Protein AF-A0A2M7YFX1-F1 (afdb_monomer_lite)

InterPro domains:
  IPR001303 Class II aldolase/adducin N-terminal [PF00596] (1-140)
  IPR001303 Class II aldolase/adducin N-terminal [SM01007] (1-141)
  IPR036409 Class II aldolase/adducin N-terminal domain superfamily [G3DSA:3.40.225.10] (1-167)
  IPR036409 Class II aldolase/adducin N-terminal domain superfamily [SSF53639] (1-149)
  IPR050197 Aldolase class II family, sugar metabolism enzymes [PTHR22789] (1-167)

Secondary structure (DSSP, 8-state):
----GGG--GGG--EE-TTT--EEE-SSPPPTTHHHHHHHHHH-SS--EEEEE--HHHHHHHHTT------SHHIIIII----EEPP--SSSHHHHHHHHHHHTT-SEEEETTTEEEEEESSHHHHHHHHHHHHHHHHHHHHHHHHS---PPPHHHHHHHHT-HHHHHHHHHHTT-

Structure (mmCIF, N/CA/C/O backbone):
data_AF-A0A2M7YFX1-F1
#
_entry.id   AF-A0A2M7YFX1-F1
#
loop_
_atom_site.group_PDB
_atom_site.id
_atom_site.type_symbol
_atom_site.label_atom_id
_atom_site.label_alt_id
_atom_site.label_comp_id
_atom_site.label_asym_id
_atom_site.label_entity_id
_atom_site.label_seq_id
_atom_site.pdbx_PDB_ins_code
_atom_site.Cartn_x
_atom_site.Cartn_y
_atom_site.Cartn_z
_atom_site.occupancy
_atom_site.B_iso_or_equiv
_atom_site.auth_seq_id
_atom_site.auth_comp_id
_atom_site.auth_asym_id
_atom_site.auth_atom_id
_atom_site.pdbx_PDB_model_num
ATOM 1 N N . SER A 1 1 ? -7.588 -9.671 15.437 1.00 80.38 1 SER A N 1
ATOM 2 C CA . SER A 1 1 ? -6.120 -9.574 15.245 1.00 80.38 1 SER A CA 1
ATOM 3 C C . SER A 1 1 ? -5.532 -10.958 15.373 1.00 80.38 1 SER A C 1
ATOM 5 O O . SER A 1 1 ? -5.952 -11.648 16.290 1.00 80.38 1 SER A O 1
ATOM 7 N N . GLY A 1 2 ? -4.555 -11.321 14.538 1.00 80.62 2 GLY A N 1
ATOM 8 C CA . GLY A 1 2 ? -3.876 -12.622 14.630 1.00 80.62 2 GLY A CA 1
ATOM 9 C C . GLY A 1 2 ? -4.599 -13.780 13.938 1.00 80.62 2 GLY A C 1
ATOM 10 O O . GLY A 1 2 ? -4.310 -14.917 14.271 1.00 80.62 2 GLY A O 1
ATOM 11 N N . TYR A 1 3 ? -5.509 -13.472 13.013 1.00 81.06 3 TYR A N 1
ATOM 12 C CA . TYR A 1 3 ? -6.188 -14.447 12.158 1.00 81.06 3 TYR A CA 1
ATOM 13 C C . TYR A 1 3 ? -5.540 -14.449 10.775 1.00 81.06 3 TYR A C 1
ATOM 15 O O . TYR A 1 3 ? -5.080 -13.394 10.314 1.00 81.06 3 TYR A O 1
ATOM 23 N N . SER A 1 4 ? -5.534 -15.603 10.120 1.00 81.81 4 SER A N 1
ATOM 24 C CA . SER A 1 4 ? -5.304 -15.704 8.681 1.00 81.81 4 SER A CA 1
ATOM 25 C C . SER A 1 4 ? -6.571 -15.316 7.906 1.00 81.81 4 SER A C 1
ATOM 27 O O . SER A 1 4 ? -7.673 -15.331 8.447 1.00 81.81 4 SER A O 1
ATOM 29 N N . PHE A 1 5 ? -6.433 -14.925 6.636 1.00 79.75 5 PHE A N 1
ATOM 30 C CA . PHE A 1 5 ? -7.580 -14.473 5.834 1.00 79.75 5 PHE A CA 1
ATOM 31 C C . PHE A 1 5 ? -8.613 -15.576 5.565 1.00 79.75 5 PHE A C 1
ATOM 33 O O . PHE A 1 5 ? -9.788 -15.269 5.412 1.00 79.75 5 PHE A O 1
ATOM 40 N N . ASP A 1 6 ? -8.185 -16.834 5.513 1.00 86.44 6 ASP A N 1
ATOM 41 C CA . ASP A 1 6 ? -9.020 -18.021 5.303 1.00 86.44 6 ASP A CA 1
ATOM 42 C C . ASP A 1 6 ? -9.763 -18.491 6.565 1.00 86.44 6 ASP A C 1
ATOM 44 O O . ASP A 1 6 ? -10.629 -19.355 6.474 1.00 86.44 6 ASP A O 1
ATOM 48 N N . GLU A 1 7 ? -9.460 -17.904 7.724 1.00 87.56 7 GLU A N 1
ATOM 49 C CA . GLU A 1 7 ? -10.132 -18.194 8.997 1.00 87.56 7 GLU A CA 1
ATOM 50 C C . GLU A 1 7 ? -11.274 -17.215 9.309 1.00 87.56 7 GLU A C 1
ATOM 52 O O . GLU A 1 7 ? -11.970 -17.401 10.304 1.00 87.56 7 GLU A O 1
ATOM 57 N N . LEU A 1 8 ? -11.422 -16.144 8.520 1.00 86.31 8 LEU A N 1
ATOM 58 C CA . LEU A 1 8 ? -12.340 -15.045 8.809 1.00 86.31 8 LEU A CA 1
ATOM 59 C C . LEU A 1 8 ? -13.696 -15.230 8.131 1.00 86.31 8 LEU A C 1
ATOM 61 O O . LEU A 1 8 ? -13.781 -15.470 6.925 1.00 86.31 8 LEU A O 1
ATOM 65 N N . ASN A 1 9 ? -14.748 -14.967 8.898 1.00 87.50 9 ASN A N 1
ATOM 66 C CA . ASN A 1 9 ? -16.128 -14.910 8.445 1.00 87.50 9 ASN A CA 1
ATOM 67 C C . ASN A 1 9 ? -16.657 -13.466 8.544 1.00 87.50 9 ASN A C 1
ATOM 69 O O . ASN A 1 9 ? -16.013 -12.580 9.108 1.00 87.50 9 ASN A O 1
ATOM 73 N N . GLU A 1 10 ? -17.860 -13.215 8.023 1.00 84.50 10 GLU A N 1
ATOM 74 C CA . GLU A 1 10 ? -18.477 -11.877 8.053 1.00 84.50 10 GLU A CA 1
ATOM 75 C C . GLU A 1 10 ? -18.667 -11.329 9.480 1.00 84.50 10 GLU A C 1
ATOM 77 O O . GLU A 1 10 ? -18.529 -10.127 9.708 1.00 84.50 10 GLU A O 1
ATOM 82 N N . ASP A 1 11 ? -18.896 -12.206 10.457 1.00 86.69 11 ASP A N 1
ATOM 83 C CA . ASP A 1 11 ? -19.085 -11.825 11.862 1.00 86.69 11 ASP A CA 1
ATOM 84 C C . ASP A 1 11 ? -17.772 -11.459 12.586 1.00 86.69 11 ASP A C 1
ATOM 86 O O . ASP A 1 11 ? -17.800 -10.893 13.683 1.00 86.69 11 ASP A O 1
ATOM 90 N N . ASP A 1 12 ? -16.610 -11.744 11.985 1.00 89.75 12 ASP A N 1
ATOM 91 C CA . ASP A 1 12 ? -15.295 -11.492 12.591 1.00 89.75 12 ASP A CA 1
ATOM 92 C C . ASP A 1 12 ? -14.770 -10.070 12.327 1.00 89.75 12 ASP A C 1
ATOM 94 O O . ASP A 1 12 ? -13.744 -9.648 12.885 1.00 89.75 12 ASP A O 1
ATOM 98 N N . TYR A 1 13 ? -15.463 -9.293 11.489 1.00 90.56 13 TYR A N 1
ATOM 99 C CA . TYR A 1 13 ? -15.104 -7.903 11.235 1.00 90.56 13 TYR A CA 1
ATOM 100 C C . TYR A 1 13 ? -15.400 -7.014 12.450 1.00 90.56 13 TYR A C 1
ATOM 102 O O . TYR A 1 13 ? -16.420 -7.119 13.125 1.00 90.56 13 TYR A O 1
ATOM 110 N N . VAL A 1 14 ? -14.474 -6.091 12.728 1.00 94.62 14 VAL A N 1
ATOM 111 C CA . VAL A 1 14 ? -14.539 -5.201 13.894 1.00 94.62 14 VAL A CA 1
ATOM 112 C C . VAL A 1 14 ? -14.754 -3.768 13.431 1.00 94.62 14 VAL A C 1
ATOM 114 O O . VAL A 1 14 ? -13.891 -3.186 12.765 1.00 94.62 14 VAL A O 1
ATOM 117 N N . GLY A 1 15 ? -15.873 -3.173 13.837 1.00 95.56 15 GLY A N 1
ATOM 118 C CA . GLY A 1 15 ? -16.146 -1.756 13.636 1.00 95.56 15 GLY A CA 1
ATOM 119 C C . GLY A 1 15 ? -15.301 -0.907 14.580 1.00 95.56 15 GLY A C 1
ATOM 120 O O . GLY A 1 15 ? -15.201 -1.190 15.776 1.00 95.56 15 GLY A O 1
ATOM 121 N N . VAL A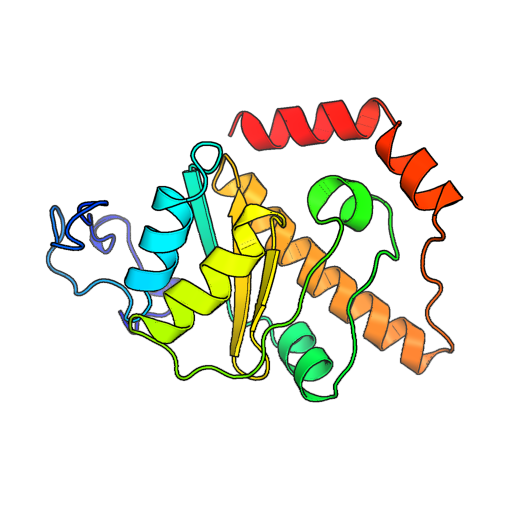 1 16 ? -14.681 0.152 14.058 1.00 96.94 16 VAL A N 1
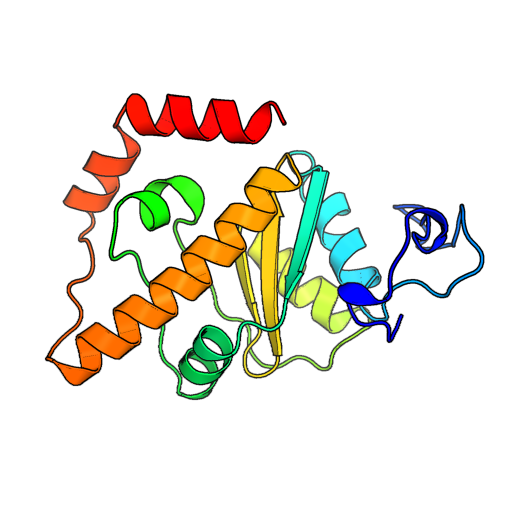ATOM 122 C CA . VAL A 1 16 ? -13.833 1.057 14.842 1.00 96.94 16 VAL A CA 1
ATOM 123 C C . VAL A 1 16 ? -14.190 2.506 14.538 1.00 96.94 16 VAL A C 1
ATOM 125 O O . VAL A 1 16 ? -14.237 2.933 13.385 1.00 96.94 16 VAL A O 1
ATOM 128 N N . ASN A 1 17 ? -14.373 3.310 15.584 1.00 96.69 17 ASN A N 1
ATOM 129 C CA . ASN A 1 17 ? -14.605 4.738 15.442 1.00 96.69 17 ASN A CA 1
ATOM 130 C C . ASN A 1 17 ? -13.371 5.434 14.854 1.00 96.69 17 ASN A C 1
ATOM 132 O O . ASN A 1 17 ? -12.291 5.420 15.447 1.00 96.69 17 ASN A O 1
ATOM 136 N N . LEU A 1 18 ? -13.562 6.140 13.739 1.00 94.75 18 LEU A N 1
ATOM 137 C CA . LEU A 1 18 ? -12.458 6.724 12.981 1.00 94.75 18 LEU A CA 1
ATOM 138 C C . LEU A 1 18 ? -11.604 7.733 13.773 1.00 94.75 18 LEU A C 1
ATOM 140 O O . LEU A 1 18 ? -10.400 7.845 13.548 1.00 94.75 18 LEU A O 1
ATOM 144 N N . LYS A 1 19 ? -12.220 8.492 14.688 1.00 92.94 19 LYS A N 1
ATOM 145 C CA . LYS A 1 19 ? -11.540 9.554 15.445 1.00 92.94 19 LYS A CA 1
ATOM 146 C C . LYS A 1 19 ? -10.906 9.036 16.729 1.00 92.94 19 LYS A C 1
ATOM 148 O O . LYS A 1 19 ? -9.823 9.484 17.091 1.00 92.94 19 LYS A O 1
ATOM 153 N N . THR A 1 20 ? -11.598 8.145 17.434 1.00 92.94 20 THR A N 1
ATOM 154 C CA . THR A 1 20 ? -11.190 7.706 18.775 1.00 92.94 20 THR A CA 1
ATOM 155 C C . THR A 1 20 ? -10.447 6.376 18.770 1.00 92.94 20 THR A C 1
ATOM 157 O O . THR A 1 20 ? -9.779 6.064 19.750 1.00 92.94 20 THR A O 1
ATOM 160 N N . GLY A 1 21 ? -10.568 5.582 17.702 1.00 92.25 21 GLY A N 1
ATOM 161 C CA . GLY A 1 21 ? -10.029 4.225 17.631 1.00 92.25 21 GLY A CA 1
ATOM 162 C C . GLY A 1 21 ? -10.730 3.222 18.550 1.00 92.25 21 GLY A C 1
ATOM 163 O O . GLY A 1 21 ? -10.258 2.096 18.685 1.00 92.25 21 GLY A O 1
ATOM 164 N N . LYS A 1 22 ? -11.838 3.613 19.197 1.00 94.75 22 LYS A N 1
ATOM 165 C CA . LYS A 1 22 ? -12.641 2.717 20.035 1.00 94.75 22 LYS A CA 1
ATOM 166 C C . LYS A 1 22 ? -13.460 1.767 19.167 1.00 94.75 22 LYS A C 1
ATOM 168 O O . LYS A 1 22 ? -13.963 2.182 18.125 1.00 94.75 22 LYS A O 1
ATOM 173 N N . ILE A 1 23 ? -13.612 0.529 19.627 1.00 95.88 23 ILE A N 1
ATOM 174 C CA . ILE A 1 23 ? -14.481 -0.468 18.994 1.00 95.88 23 ILE A CA 1
ATOM 175 C C . ILE A 1 23 ? -15.928 0.036 19.052 1.00 95.88 23 ILE A C 1
ATOM 177 O O . ILE A 1 23 ? -16.362 0.548 20.086 1.00 95.88 23 ILE A O 1
ATOM 181 N N . THR A 1 24 ? -16.641 -0.067 17.935 1.00 96.25 24 THR A N 1
ATOM 182 C CA . THR A 1 24 ? -18.062 0.284 17.807 1.00 96.25 24 THR A CA 1
ATOM 183 C C . THR A 1 24 ? -18.934 -0.934 17.536 1.00 96.25 24 THR A C 1
ATOM 185 O O . THR A 1 24 ? -20.084 -0.936 17.955 1.00 96.25 24 THR A O 1
ATOM 188 N N . GLU A 1 25 ? -18.394 -1.954 16.864 1.00 93.81 25 GLU A N 1
ATOM 189 C CA . GLU A 1 25 ? -19.101 -3.179 16.474 1.00 93.81 25 GLU A CA 1
ATOM 190 C C . GLU A 1 25 ? -18.144 -4.378 16.550 1.00 93.81 25 GLU A C 1
ATOM 192 O O . GLU A 1 25 ? -16.934 -4.216 16.364 1.00 93.81 25 GLU A O 1
ATOM 197 N N . GLY A 1 26 ? -18.687 -5.570 16.803 1.00 90.25 26 GLY A N 1
ATOM 198 C CA . GLY A 1 26 ? -17.917 -6.805 16.968 1.00 90.25 26 GLY A CA 1
ATOM 199 C C . GLY A 1 26 ? -17.312 -6.979 18.369 1.00 90.25 26 GLY A C 1
ATOM 200 O O . GLY A 1 26 ? -17.251 -6.054 19.180 1.00 90.25 26 GLY A O 1
ATOM 201 N N . THR A 1 27 ? -16.876 -8.202 18.670 1.00 86.81 27 THR A N 1
ATOM 202 C CA . THR A 1 27 ? -16.292 -8.585 19.974 1.00 86.81 27 THR A CA 1
ATOM 203 C C . THR A 1 27 ? -14.788 -8.841 19.899 1.00 86.81 27 THR A C 1
ATOM 205 O O . THR A 1 27 ? -14.101 -8.848 20.924 1.00 86.81 27 THR A O 1
ATOM 208 N N . LEU A 1 28 ? -14.255 -9.033 18.691 1.00 90.62 28 LEU A N 1
ATOM 209 C CA . LEU A 1 28 ? -12.842 -9.296 18.474 1.00 90.62 28 LEU A CA 1
ATOM 210 C C . LEU A 1 28 ? -11.990 -8.033 18.628 1.00 90.62 28 LEU A C 1
ATOM 212 O O . LEU A 1 28 ? -12.422 -6.893 18.459 1.00 90.62 28 LEU A O 1
ATOM 216 N N . LYS A 1 29 ? -10.704 -8.248 18.911 1.00 91.25 29 LYS A N 1
ATOM 217 C CA . LYS A 1 29 ? -9.716 -7.169 18.931 1.00 91.25 29 LYS A CA 1
ATOM 218 C C . LYS A 1 29 ? -9.359 -6.756 17.492 1.00 91.25 29 LYS A C 1
ATOM 220 O O . LYS A 1 29 ? -8.957 -7.633 16.713 1.00 91.25 29 LYS A O 1
ATOM 225 N N . PRO A 1 30 ? -9.384 -5.454 17.142 1.00 93.38 30 PRO A N 1
ATOM 226 C CA . PRO A 1 30 ? -8.945 -4.989 15.828 1.00 93.38 30 PRO A CA 1
ATOM 227 C C . PRO A 1 30 ? -7.448 -5.258 15.620 1.00 93.38 30 PRO A C 1
ATOM 229 O O . PRO A 1 30 ? -6.717 -5.544 16.572 1.00 93.38 30 PRO A O 1
ATOM 232 N N . THR A 1 31 ? -6.981 -5.168 14.372 1.00 93.06 31 THR A N 1
ATOM 233 C CA . THR A 1 31 ? -5.552 -5.299 14.029 1.00 93.06 31 THR A CA 1
ATOM 234 C C . THR A 1 31 ? -4.659 -4.406 14.905 1.00 93.06 31 THR A C 1
ATOM 236 O O . THR A 1 31 ? -5.024 -3.277 15.243 1.00 93.06 31 THR A O 1
ATOM 239 N N . CYS A 1 32 ? -3.464 -4.889 15.269 1.00 92.56 32 CYS A N 1
ATOM 240 C CA . CYS A 1 32 ? -2.480 -4.100 16.022 1.00 92.56 32 CYS A CA 1
ATOM 241 C C . CYS A 1 32 ? -2.046 -2.825 15.274 1.00 92.56 32 CYS A C 1
ATOM 243 O O . CYS A 1 32 ? -1.618 -1.850 15.893 1.00 92.56 32 CYS A O 1
ATOM 245 N N . GLU A 1 33 ? -2.232 -2.799 13.956 1.00 94.75 33 GLU A N 1
ATOM 246 C CA . GLU A 1 33 ? -1.905 -1.677 13.081 1.00 94.75 33 GLU A CA 1
ATOM 247 C C . GLU A 1 33 ? -3.091 -0.734 12.826 1.00 94.75 33 GLU A C 1
ATOM 249 O O . GLU A 1 33 ? -3.028 0.130 11.953 1.00 94.75 33 GLU A O 1
ATOM 254 N N . VAL A 1 34 ? -4.175 -0.835 13.605 1.00 96.19 34 VAL A N 1
ATOM 255 C CA . VAL A 1 34 ? -5.396 -0.036 13.392 1.00 96.19 34 VAL A CA 1
ATOM 256 C C . VAL A 1 34 ? -5.101 1.466 13.337 1.00 96.19 34 VAL A C 1
ATOM 258 O O . VAL A 1 34 ? -5.638 2.175 12.492 1.00 96.19 34 VAL A O 1
ATOM 261 N N . SER A 1 35 ? -4.160 1.951 14.155 1.00 96.00 35 SER A N 1
ATOM 262 C CA . SER A 1 35 ? -3.720 3.354 14.157 1.00 96.00 35 SER A CA 1
ATOM 263 C C . SER 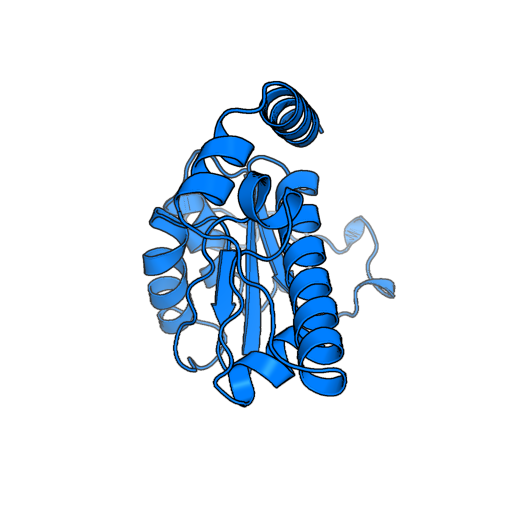A 1 35 ? -3.218 3.827 12.783 1.00 96.00 35 SER A C 1
ATOM 265 O O . SER A 1 35 ? -3.518 4.947 12.359 1.00 96.00 35 SER A O 1
ATOM 267 N N . MET A 1 36 ? -2.499 2.971 12.050 1.00 97.75 36 MET A N 1
ATOM 268 C CA . MET A 1 36 ? -2.016 3.265 10.700 1.00 97.75 36 MET A CA 1
ATOM 269 C C . MET A 1 36 ? -3.180 3.421 9.716 1.00 97.75 36 MET A C 1
ATOM 271 O O . MET A 1 36 ? -3.231 4.422 8.996 1.00 97.75 36 MET A O 1
ATOM 275 N N . HIS A 1 37 ? -4.137 2.488 9.728 1.00 98.00 37 HIS A N 1
ATOM 276 C CA . HIS A 1 37 ? -5.333 2.548 8.880 1.00 98.00 37 HIS A CA 1
ATOM 277 C C . HIS A 1 37 ? -6.149 3.817 9.157 1.00 98.00 37 HIS A C 1
ATOM 279 O O . HIS A 1 37 ? -6.432 4.587 8.239 1.00 98.00 37 HIS A O 1
ATOM 285 N N . LEU A 1 38 ? -6.452 4.092 10.431 1.00 97.50 38 LEU A N 1
ATOM 286 C CA . LEU A 1 38 ? -7.189 5.290 10.846 1.00 97.50 38 LEU A CA 1
ATOM 287 C C . LEU A 1 38 ? -6.485 6.572 10.395 1.00 97.50 38 LEU A C 1
ATOM 289 O O . LEU A 1 38 ? -7.121 7.493 9.887 1.00 97.50 38 LEU A O 1
ATOM 293 N N . GLY A 1 39 ? -5.159 6.632 10.538 1.00 97.62 39 GLY A N 1
ATOM 294 C CA . GLY A 1 39 ? -4.367 7.760 10.066 1.00 97.62 39 GLY A CA 1
ATOM 295 C C . GLY A 1 39 ? -4.529 8.020 8.569 1.00 97.62 39 GLY A C 1
ATOM 296 O O . GLY A 1 39 ? -4.618 9.184 8.175 1.00 97.62 39 GLY A O 1
ATOM 297 N N . CYS A 1 40 ? -4.603 6.966 7.754 1.00 98.31 40 CYS A N 1
ATOM 298 C CA . CYS A 1 40 ? -4.785 7.097 6.312 1.00 98.31 40 CYS A CA 1
ATOM 299 C C . CYS A 1 40 ? -6.149 7.713 5.972 1.00 98.31 40 CYS A C 1
ATOM 301 O O . CYS A 1 40 ? -6.202 8.735 5.287 1.00 98.31 40 CYS A O 1
ATOM 303 N N . TYR A 1 41 ? -7.235 7.170 6.528 1.00 98.25 41 TYR A N 1
ATOM 304 C CA . TYR A 1 41 ? -8.593 7.699 6.329 1.00 98.25 41 TYR A CA 1
ATOM 305 C C . TYR A 1 41 ? -8.772 9.133 6.853 1.00 98.25 41 TYR A C 1
ATOM 307 O O . TYR A 1 41 ? -9.562 9.931 6.342 1.00 98.25 41 TYR A O 1
ATOM 315 N N . LEU A 1 42 ? -8.053 9.497 7.918 1.00 97.19 42 LEU A N 1
ATOM 316 C CA . LEU A 1 42 ? -8.132 10.845 8.470 1.00 97.19 42 LEU A CA 1
ATOM 317 C C . LEU A 1 42 ? -7.467 11.885 7.562 1.00 97.19 42 LEU A C 1
ATOM 319 O O . LEU A 1 42 ? -7.964 13.011 7.505 1.00 97.19 42 LEU A O 1
ATOM 323 N N . ILE A 1 43 ? -6.384 11.526 6.862 1.00 97.50 43 ILE A N 1
ATOM 324 C CA . ILE A 1 43 ? -5.578 12.475 6.082 1.00 97.50 43 ILE A CA 1
ATOM 325 C C . ILE A 1 43 ? -5.962 12.567 4.600 1.00 97.50 43 ILE A C 1
ATOM 327 O O . ILE A 1 43 ? -5.719 13.602 3.983 1.00 97.50 43 ILE A O 1
ATOM 331 N N . ARG A 1 44 ? -6.572 11.523 4.036 1.00 97.12 44 ARG A N 1
ATOM 332 C CA . ARG A 1 44 ? -7.076 11.481 2.656 1.00 97.12 44 ARG A CA 1
ATOM 333 C C . ARG A 1 44 ? -8.588 11.257 2.698 1.00 97.12 44 ARG A C 1
ATOM 335 O O . ARG A 1 44 ? -9.044 10.256 3.232 1.00 97.12 44 ARG A O 1
ATOM 342 N N . LYS A 1 45 ? -9.370 12.215 2.192 1.00 96.50 45 LYS A N 1
ATOM 343 C CA . LYS A 1 45 ? -10.850 12.140 2.165 1.00 96.50 45 LYS A CA 1
ATOM 344 C C . LYS A 1 45 ? -11.405 11.457 0.924 1.00 96.50 45 LYS A C 1
ATOM 346 O O . LYS A 1 45 ? -12.580 11.132 0.880 1.00 96.50 45 LYS A O 1
ATOM 351 N N . ASP A 1 46 ? -10.550 11.259 -0.062 1.00 95.81 46 ASP A N 1
ATOM 352 C CA . ASP A 1 46 ? -10.826 10.598 -1.327 1.00 95.81 46 ASP A CA 1
ATOM 353 C C . ASP A 1 46 ? -10.638 9.073 -1.267 1.00 95.81 46 ASP A C 1
ATOM 355 O O . ASP A 1 46 ? -10.883 8.401 -2.265 1.00 95.81 46 ASP A O 1
ATOM 359 N N . ILE A 1 47 ? -10.206 8.528 -0.121 1.00 96.94 47 ILE A N 1
ATOM 360 C CA . ILE A 1 47 ? -10.025 7.087 0.073 1.00 96.94 47 ILE A CA 1
ATOM 361 C C . ILE A 1 47 ? -11.102 6.520 1.000 1.00 96.94 47 ILE A C 1
ATOM 363 O O . ILE A 1 47 ? -11.435 7.121 2.022 1.00 96.94 47 ILE A O 1
ATOM 367 N N . SER A 1 48 ? -11.574 5.323 0.667 1.00 96.75 48 SER A N 1
ATOM 368 C CA . SER A 1 48 ? -12.508 4.535 1.484 1.00 96.75 48 SER A CA 1
ATOM 369 C C . SER A 1 48 ? -11.962 3.145 1.809 1.00 96.75 48 SER A C 1
ATOM 371 O O . SER A 1 48 ? -12.576 2.416 2.579 1.00 96.75 48 SER A O 1
ATOM 373 N N . ALA A 1 49 ? -10.789 2.785 1.277 1.00 97.75 49 ALA A N 1
ATOM 374 C CA . ALA A 1 49 ? -10.103 1.542 1.594 1.00 97.75 49 ALA A CA 1
ATOM 375 C C . ALA A 1 49 ? -8.602 1.748 1.818 1.00 97.75 49 ALA A C 1
ATOM 377 O O . ALA A 1 49 ? -7.945 2.542 1.139 1.00 97.75 49 ALA A O 1
ATOM 378 N N . VAL A 1 50 ? -8.065 0.985 2.769 1.00 98.44 50 VAL A N 1
ATOM 379 C CA . VAL A 1 50 ? -6.636 0.863 3.068 1.00 98.44 50 VAL A CA 1
ATOM 380 C C . VAL A 1 50 ? -6.328 -0.622 3.191 1.00 98.44 50 VAL A C 1
ATOM 382 O O . VAL A 1 50 ? -6.919 -1.297 4.034 1.00 98.44 50 VAL A O 1
ATOM 385 N N . ILE A 1 51 ? -5.389 -1.117 2.392 1.00 97.94 51 ILE A N 1
ATOM 386 C CA . ILE A 1 51 ? -4.938 -2.507 2.426 1.00 97.94 51 ILE A CA 1
ATOM 387 C C . ILE A 1 51 ? -3.478 -2.540 2.841 1.00 97.94 51 ILE A C 1
ATOM 389 O O . ILE A 1 51 ? -2.633 -1.888 2.227 1.00 97.94 51 ILE A O 1
ATOM 393 N N . HIS A 1 52 ? -3.194 -3.331 3.869 1.00 97.88 52 HIS A N 1
ATOM 394 C CA . HIS A 1 52 ? -1.847 -3.647 4.305 1.00 97.88 52 HIS A CA 1
ATOM 395 C C . HIS A 1 52 ? -1.602 -5.149 4.153 1.00 97.88 52 HIS A C 1
ATOM 397 O O . HIS A 1 52 ? -2.408 -5.958 4.607 1.00 97.88 52 HIS A O 1
ATOM 403 N N . THR A 1 53 ? -0.515 -5.515 3.478 1.00 96.19 53 THR A N 1
ATOM 404 C CA . THR A 1 53 ? -0.152 -6.905 3.179 1.00 96.19 53 THR A CA 1
ATOM 405 C C . THR A 1 53 ? 1.355 -7.125 3.306 1.00 96.19 53 THR A C 1
ATOM 407 O O . THR A 1 53 ? 2.143 -6.174 3.376 1.00 96.19 53 THR A O 1
ATOM 410 N N . HIS A 1 54 ? 1.763 -8.399 3.288 1.00 96.75 54 HIS A N 1
ATOM 411 C CA . HIS A 1 54 ? 3.162 -8.833 3.341 1.00 96.75 54 HIS A CA 1
ATOM 412 C C . HIS A 1 54 ? 3.608 -9.573 2.059 1.00 96.75 54 HIS A C 1
ATOM 414 O O . HIS A 1 54 ? 3.943 -10.755 2.126 1.00 96.75 54 HIS A O 1
ATOM 420 N N . PRO A 1 55 ? 3.601 -8.917 0.880 1.00 96.94 55 PRO A N 1
ATOM 421 C CA . PRO A 1 55 ? 3.983 -9.544 -0.388 1.00 96.94 55 PRO A CA 1
ATOM 422 C C . PRO A 1 55 ? 5.461 -10.000 -0.369 1.00 96.94 55 PRO A C 1
ATOM 424 O O . PRO A 1 55 ? 6.352 -9.148 -0.279 1.00 96.94 55 PRO A O 1
ATOM 427 N N . PRO A 1 56 ? 5.766 -11.314 -0.437 1.00 97.50 56 PRO A N 1
ATOM 428 C CA . PRO A 1 56 ? 7.118 -11.821 -0.183 1.00 97.50 56 PRO A CA 1
ATOM 429 C C . PRO A 1 56 ? 8.178 -11.316 -1.164 1.00 97.50 56 PRO A C 1
ATOM 431 O O . PRO A 1 56 ? 9.295 -10.999 -0.749 1.00 97.50 56 PRO A O 1
ATOM 434 N N . LEU A 1 57 ? 7.850 -11.205 -2.457 1.00 98.19 57 LEU A N 1
ATOM 435 C CA . LEU A 1 57 ? 8.813 -10.761 -3.469 1.00 98.19 57 LEU A CA 1
ATOM 436 C C . LEU A 1 57 ? 9.115 -9.273 -3.323 1.00 98.19 57 LEU A C 1
ATOM 438 O O . LEU A 1 57 ? 10.275 -8.861 -3.388 1.00 98.19 57 LEU A O 1
ATOM 442 N N . VAL A 1 58 ? 8.086 -8.469 -3.059 1.00 98.31 58 VAL A N 1
ATOM 443 C CA . VAL A 1 58 ? 8.240 -7.051 -2.722 1.00 98.31 58 VAL A CA 1
ATOM 444 C C . VAL A 1 58 ? 9.107 -6.878 -1.475 1.00 98.31 58 VAL A C 1
ATOM 446 O O . VAL A 1 58 ? 10.068 -6.108 -1.526 1.00 98.31 58 VAL A O 1
ATOM 449 N N . ILE A 1 59 ? 8.821 -7.603 -0.385 1.00 97.88 59 ILE A N 1
ATOM 450 C CA . ILE A 1 59 ? 9.606 -7.540 0.859 1.00 97.88 59 ILE A CA 1
ATOM 451 C C . ILE A 1 59 ? 11.064 -7.924 0.590 1.00 97.88 59 ILE A C 1
ATOM 453 O O . ILE A 1 59 ? 11.969 -7.191 0.995 1.00 97.88 59 ILE A O 1
ATOM 457 N N . GLY A 1 60 ? 11.304 -9.020 -0.133 1.00 97.50 60 GLY A N 1
ATOM 458 C CA . GLY A 1 60 ? 12.651 -9.463 -0.492 1.00 97.50 60 GLY A CA 1
ATOM 459 C C . GLY A 1 60 ? 13.423 -8.402 -1.283 1.00 97.50 60 GLY A C 1
ATOM 460 O O . GLY A 1 60 ? 14.565 -8.080 -0.952 1.00 97.50 60 GLY A O 1
ATOM 461 N N . LEU A 1 61 ? 12.785 -7.786 -2.282 1.00 96.62 61 LEU A N 1
ATOM 462 C CA . LEU A 1 61 ? 13.393 -6.732 -3.097 1.00 96.62 61 LEU A CA 1
ATOM 463 C C . LEU A 1 61 ? 13.753 -5.486 -2.284 1.00 96.62 61 LEU A C 1
ATOM 465 O O . LEU A 1 61 ? 14.881 -5.000 -2.391 1.00 96.62 61 LEU A O 1
ATOM 469 N N . ILE A 1 62 ? 12.826 -4.954 -1.482 1.00 95.81 62 ILE A N 1
ATOM 470 C CA . ILE A 1 62 ? 13.095 -3.738 -0.696 1.00 95.81 62 ILE A CA 1
ATOM 471 C C . ILE A 1 62 ? 14.080 -3.997 0.444 1.00 95.81 62 ILE A C 1
ATOM 473 O O . ILE A 1 62 ? 14.857 -3.103 0.788 1.00 95.81 62 ILE A O 1
ATOM 477 N N . SER A 1 63 ? 14.097 -5.214 0.996 1.00 95.12 63 SER A N 1
ATOM 478 C CA . SER A 1 63 ? 15.103 -5.640 1.972 1.00 95.12 63 SER A CA 1
ATOM 479 C C . SER A 1 63 ? 16.503 -5.628 1.354 1.00 95.12 63 SER A C 1
ATOM 481 O O . SER A 1 63 ? 17.438 -5.086 1.943 1.00 95.12 63 SER A O 1
ATOM 483 N N . ALA A 1 64 ? 16.621 -6.076 0.099 1.00 94.69 64 ALA A N 1
ATOM 484 C CA . ALA A 1 64 ? 17.845 -6.010 -0.701 1.00 94.69 64 ALA A CA 1
ATOM 485 C C . ALA A 1 64 ? 18.169 -4.604 -1.261 1.00 94.69 64 ALA A C 1
ATOM 487 O O . ALA A 1 64 ? 19.089 -4.451 -2.066 1.00 94.69 64 ALA A O 1
ATOM 488 N N . GLY A 1 65 ? 17.414 -3.564 -0.889 1.00 91.75 65 GLY A N 1
ATOM 489 C CA . GLY A 1 65 ? 17.638 -2.186 -1.342 1.00 91.75 65 GLY A CA 1
ATOM 490 C C . GLY A 1 65 ? 17.214 -1.906 -2.790 1.00 91.75 65 GLY A C 1
ATOM 491 O O . GLY A 1 65 ? 17.546 -0.850 -3.339 1.00 91.75 65 GLY A O 1
ATOM 492 N N . ALA A 1 66 ? 16.475 -2.816 -3.431 1.00 93.75 66 ALA A N 1
ATOM 493 C CA . ALA A 1 66 ? 15.916 -2.573 -4.752 1.00 93.75 66 ALA A CA 1
ATOM 494 C C . ALA A 1 66 ? 14.762 -1.560 -4.687 1.00 93.75 66 ALA A C 1
ATOM 496 O O . ALA A 1 66 ? 14.013 -1.483 -3.715 1.00 93.75 66 ALA A O 1
ATOM 497 N N . LYS A 1 67 ? 14.606 -0.788 -5.766 1.00 92.06 67 LYS A N 1
ATOM 498 C CA . LYS A 1 67 ? 13.476 0.127 -5.958 1.00 92.06 67 LYS A CA 1
ATOM 499 C C . LYS A 1 67 ? 12.552 -0.444 -7.024 1.00 92.06 67 LYS A C 1
ATOM 501 O O . LYS A 1 67 ? 13.028 -0.772 -8.111 1.00 92.06 67 LYS A O 1
ATOM 506 N N . ILE A 1 68 ? 11.258 -0.502 -6.729 1.00 94.50 68 ILE A N 1
ATOM 507 C CA . ILE A 1 68 ? 10.219 -0.817 -7.711 1.00 94.50 68 ILE A CA 1
ATOM 508 C C . ILE A 1 68 ? 9.882 0.479 -8.453 1.00 94.50 68 ILE A C 1
ATOM 510 O O . ILE A 1 68 ? 9.657 1.519 -7.834 1.00 94.50 68 ILE A O 1
ATOM 514 N N . LYS A 1 69 ? 9.934 0.442 -9.783 1.00 94.31 69 LYS A N 1
ATOM 515 C CA . LYS A 1 69 ? 9.744 1.602 -10.663 1.00 94.31 69 LYS A CA 1
ATOM 516 C C . LYS A 1 69 ? 8.773 1.240 -11.789 1.00 94.31 69 LYS A C 1
ATOM 518 O O . LYS A 1 69 ? 8.615 0.051 -12.064 1.00 94.31 69 LYS A O 1
ATOM 523 N N . PRO A 1 70 ? 8.197 2.232 -12.488 1.00 96.19 70 PRO A N 1
ATOM 524 C CA . PRO A 1 70 ? 7.355 1.970 -13.647 1.00 96.19 70 PRO A CA 1
ATOM 525 C C . PRO A 1 70 ? 8.063 1.149 -14.732 1.00 96.19 70 PRO A C 1
ATOM 527 O O . PRO A 1 70 ? 9.084 1.575 -15.273 1.00 96.19 70 PRO A O 1
ATOM 530 N N . MET A 1 71 ? 7.507 -0.025 -15.038 1.00 95.94 71 MET A N 1
ATOM 531 C CA . MET A 1 71 ? 8.000 -0.947 -16.075 1.00 95.94 71 MET A CA 1
ATOM 532 C C . MET A 1 71 ? 6.924 -1.316 -17.105 1.00 95.94 71 MET A C 1
ATOM 534 O O . MET A 1 71 ? 7.264 -1.724 -18.207 1.00 95.94 71 MET A O 1
ATOM 538 N N . PHE A 1 72 ? 5.640 -1.156 -16.771 1.00 96.12 72 PHE A N 1
ATOM 539 C CA . PHE A 1 72 ? 4.509 -1.512 -17.632 1.00 96.12 72 PHE A CA 1
ATOM 540 C C . PHE A 1 72 ? 3.327 -0.539 -17.434 1.00 96.12 72 PHE A C 1
ATOM 542 O O . PHE A 1 72 ? 3.307 0.184 -16.430 1.00 96.12 72 PHE A O 1
ATOM 549 N N . PRO A 1 73 ? 2.369 -0.471 -18.382 1.00 95.06 73 PRO A N 1
ATOM 550 C CA . PRO A 1 73 ? 1.317 0.551 -18.394 1.00 95.06 73 PRO A CA 1
ATOM 551 C C . PRO A 1 73 ? 0.439 0.597 -17.142 1.00 95.06 73 PRO A C 1
ATOM 553 O O . PRO A 1 73 ? 0.283 1.674 -16.567 1.00 95.06 73 PRO A O 1
ATOM 556 N N . ASP A 1 74 ? -0.052 -0.546 -16.664 1.00 93.50 74 ASP A N 1
ATOM 557 C CA . ASP A 1 74 ? -0.946 -0.605 -15.500 1.00 93.50 74 ASP A CA 1
ATOM 558 C C . ASP A 1 74 ? -0.268 -0.061 -14.231 1.00 93.50 74 ASP A C 1
ATOM 560 O O . ASP A 1 74 ? -0.881 0.680 -13.458 1.00 93.50 74 ASP A O 1
ATOM 564 N N . PHE A 1 75 ? 1.040 -0.306 -14.065 1.00 96.62 75 PHE A N 1
ATOM 565 C CA . PHE A 1 75 ? 1.825 0.309 -12.993 1.00 96.62 75 PHE A CA 1
ATOM 566 C C . PHE A 1 75 ? 1.808 1.836 -13.085 1.00 96.62 75 PHE A C 1
ATOM 568 O O . PHE A 1 75 ? 1.638 2.516 -12.078 1.00 96.62 75 PHE A O 1
ATOM 575 N N . VAL A 1 76 ? 1.960 2.405 -14.283 1.00 95.88 76 VAL A N 1
ATOM 576 C CA . VAL A 1 76 ? 1.911 3.863 -14.479 1.00 95.88 76 VAL A CA 1
ATOM 577 C C . VAL A 1 76 ? 0.520 4.419 -14.198 1.00 95.88 76 VAL A C 1
ATOM 579 O O . VAL A 1 76 ? 0.403 5.474 -13.569 1.00 95.88 76 VAL A O 1
ATOM 582 N N . ALA A 1 77 ? -0.513 3.745 -14.694 1.00 92.88 77 ALA A N 1
ATOM 583 C CA . ALA A 1 77 ? -1.880 4.221 -14.617 1.00 92.88 77 ALA A CA 1
ATOM 584 C C . ALA A 1 77 ? -2.415 4.193 -13.183 1.00 92.88 77 ALA A C 1
ATOM 586 O O . ALA A 1 77 ? -3.033 5.169 -12.756 1.00 92.88 77 ALA A O 1
ATOM 587 N N . LEU A 1 78 ? -2.164 3.115 -12.441 1.00 92.44 78 LEU A N 1
ATOM 588 C CA . LEU A 1 78 ? -2.872 2.828 -11.192 1.00 92.44 78 LEU A CA 1
ATOM 589 C C . LEU A 1 78 ? -2.024 2.999 -9.936 1.00 92.44 78 LEU A C 1
ATOM 591 O O . LEU A 1 78 ? -2.574 3.305 -8.878 1.00 92.44 78 LEU A O 1
ATOM 595 N N . VAL A 1 79 ? -0.705 2.839 -10.045 1.00 95.56 79 VAL A N 1
ATOM 596 C CA . VAL A 1 79 ? 0.219 2.898 -8.902 1.00 95.56 79 VAL A CA 1
ATOM 597 C C . VAL A 1 79 ? 1.071 4.168 -8.944 1.00 95.56 79 VAL A C 1
ATOM 599 O O . VAL A 1 79 ? 1.163 4.900 -7.961 1.00 95.56 79 VAL A O 1
ATOM 602 N N . GLY A 1 80 ? 1.679 4.469 -10.091 1.00 93.00 80 GLY A N 1
ATOM 603 C CA . GLY A 1 80 ? 2.556 5.617 -10.270 1.00 93.00 80 GLY A CA 1
ATOM 604 C C . GLY A 1 80 ? 3.913 5.426 -9.593 1.00 93.00 80 GLY A C 1
ATOM 605 O O . GLY A 1 80 ? 4.732 4.634 -10.046 1.00 93.00 80 GLY A O 1
ATOM 606 N N . GLU A 1 81 ? 4.193 6.205 -8.552 1.00 94.06 81 GLU A N 1
ATOM 607 C CA . GLU A 1 81 ? 5.435 6.108 -7.778 1.00 94.06 81 GLU A CA 1
ATOM 608 C C . GLU A 1 81 ? 5.163 5.465 -6.418 1.00 94.06 81 GLU A C 1
ATOM 610 O O . GLU A 1 81 ? 4.159 5.772 -5.778 1.00 94.06 81 GLU A O 1
ATOM 615 N N . VAL A 1 82 ? 6.087 4.616 -5.956 1.00 96.75 82 VAL A N 1
ATOM 616 C CA . VAL A 1 82 ? 5.956 3.910 -4.675 1.00 96.75 82 VAL A CA 1
ATOM 617 C C . VAL A 1 82 ? 7.172 4.191 -3.792 1.00 96.75 82 VAL A C 1
ATOM 619 O O . VAL A 1 82 ? 8.229 3.576 -3.968 1.00 96.75 82 VAL A O 1
ATOM 622 N N . PRO A 1 83 ? 7.071 5.137 -2.847 1.00 97.00 83 PRO A N 1
ATOM 623 C CA . PRO A 1 83 ? 8.148 5.404 -1.906 1.00 97.00 83 PRO A CA 1
ATOM 624 C C . PRO A 1 83 ? 8.366 4.238 -0.942 1.00 97.00 83 PRO A C 1
ATOM 626 O O . PRO A 1 83 ? 7.431 3.527 -0.578 1.00 97.00 83 PRO A O 1
ATOM 629 N N . VAL A 1 84 ? 9.609 4.096 -0.484 1.00 97.62 84 VAL A N 1
ATOM 630 C CA . VAL A 1 84 ? 9.984 3.171 0.589 1.00 97.62 84 VAL A CA 1
ATOM 631 C C . VAL A 1 84 ? 10.265 3.995 1.838 1.00 97.62 84 VAL A C 1
ATOM 633 O O . VAL A 1 84 ? 11.037 4.953 1.771 1.00 97.62 84 VAL A O 1
ATOM 636 N N . ILE A 1 85 ? 9.657 3.635 2.964 1.00 96.88 85 ILE A N 1
ATOM 637 C CA . ILE A 1 85 ? 10.048 4.154 4.276 1.00 96.88 85 ILE A CA 1
ATOM 638 C C . ILE A 1 85 ? 10.975 3.161 4.974 1.00 96.88 85 ILE A C 1
ATOM 640 O O . ILE A 1 85 ? 10.854 1.947 4.787 1.00 96.88 85 ILE A O 1
ATOM 644 N N . ASP A 1 86 ? 11.896 3.686 5.781 1.00 96.00 86 ASP A N 1
ATOM 645 C CA . ASP A 1 86 ? 12.755 2.862 6.628 1.00 96.00 86 ASP A CA 1
ATOM 646 C C . ASP A 1 86 ? 11.939 2.050 7.637 1.00 96.00 86 ASP A C 1
ATOM 648 O O . ASP A 1 86 ? 10.773 2.349 7.909 1.00 96.00 86 ASP A O 1
ATOM 652 N N . TYR A 1 87 ? 12.566 1.009 8.188 1.00 96.25 87 TYR A N 1
ATOM 653 C CA . TYR A 1 87 ? 11.919 0.136 9.155 1.00 96.25 87 TYR A CA 1
ATOM 654 C C . TYR A 1 87 ? 11.423 0.941 10.359 1.00 96.25 87 TYR A C 1
ATOM 656 O O . TYR A 1 87 ? 12.173 1.671 11.012 1.00 96.25 87 TYR A O 1
ATOM 664 N N . VAL A 1 88 ? 10.145 0.764 10.664 1.00 95.31 88 VAL A N 1
ATOM 665 C CA . VAL A 1 88 ? 9.503 1.282 11.863 1.00 95.31 88 VAL A CA 1
ATOM 666 C C . VAL A 1 88 ? 8.864 0.093 12.553 1.00 95.31 88 VAL A C 1
ATOM 668 O O . VAL A 1 88 ? 8.219 -0.722 11.899 1.00 95.31 88 VAL A O 1
ATOM 671 N N . ILE A 1 89 ? 9.051 0.006 13.870 1.00 94.31 89 ILE A N 1
ATOM 672 C CA . ILE A 1 89 ? 8.401 -1.019 14.687 1.00 94.31 89 ILE A CA 1
ATOM 673 C C . ILE A 1 89 ? 6.882 -0.957 14.423 1.00 94.31 89 ILE A C 1
ATOM 675 O O . ILE A 1 89 ? 6.322 0.142 14.540 1.00 94.31 89 ILE A O 1
ATOM 679 N N . PRO A 1 90 ? 6.241 -2.085 14.053 1.00 91.75 90 PRO A N 1
ATOM 680 C CA . PRO A 1 90 ? 4.804 -2.144 13.806 1.00 91.75 90 PRO A CA 1
ATOM 681 C C . PRO A 1 90 ? 3.982 -1.687 15.009 1.00 91.75 90 PRO A C 1
ATOM 683 O O . PRO A 1 90 ? 4.438 -1.744 16.155 1.00 91.75 90 PRO A O 1
ATOM 686 N N . ALA A 1 91 ? 2.740 -1.295 14.737 1.00 90.06 91 ALA A N 1
ATOM 687 C CA . ALA A 1 91 ? 1.805 -0.729 15.708 1.00 90.06 91 ALA A CA 1
ATOM 688 C C . ALA A 1 91 ? 2.207 0.639 16.312 1.00 90.06 91 ALA A C 1
ATOM 690 O O . ALA A 1 91 ? 3.358 1.078 16.359 1.00 90.06 91 ALA A O 1
ATOM 691 N N . GLY A 1 92 ? 1.193 1.353 16.802 1.00 90.25 92 GLY A N 1
ATOM 692 C CA . GLY A 1 92 ? 1.360 2.642 17.472 1.00 90.25 92 GLY A CA 1
ATOM 693 C C . GLY A 1 92 ? 1.539 3.846 16.540 1.00 90.25 92 GLY A C 1
ATOM 694 O O . GLY A 1 92 ? 1.288 3.814 15.337 1.00 90.25 92 GLY A O 1
ATOM 695 N N . GLU A 1 93 ? 1.923 4.975 17.133 1.00 93.81 93 GLU A N 1
ATOM 696 C CA . GLU A 1 93 ? 1.871 6.284 16.467 1.00 93.81 93 GLU A CA 1
ATOM 697 C C . GLU A 1 93 ? 3.032 6.521 15.484 1.00 93.81 93 GLU A C 1
ATOM 699 O O . GLU A 1 93 ? 2.903 7.305 14.544 1.00 93.81 93 GLU A O 1
ATOM 704 N N . LYS A 1 94 ? 4.175 5.846 15.667 1.00 96.31 94 LYS A N 1
ATOM 705 C CA . LYS A 1 94 ? 5.352 6.034 14.800 1.00 96.31 94 LYS A CA 1
ATOM 706 C C . LYS A 1 94 ? 5.074 5.566 13.372 1.00 96.31 94 LYS A C 1
ATOM 708 O O . LYS A 1 94 ? 5.296 6.341 12.440 1.00 96.31 94 LYS A O 1
ATOM 713 N N . ILE A 1 95 ? 4.548 4.348 13.204 1.00 96.62 95 ILE A N 1
ATOM 714 C CA . ILE A 1 95 ? 4.215 3.809 11.879 1.00 96.62 95 ILE A CA 1
ATOM 715 C C . ILE A 1 95 ? 3.110 4.634 11.221 1.00 96.62 95 ILE A C 1
ATOM 717 O O . ILE A 1 95 ? 3.250 5.034 10.066 1.00 96.62 95 ILE A O 1
ATOM 721 N N . ARG A 1 96 ? 2.083 5.032 11.988 1.00 97.25 96 ARG A N 1
ATOM 722 C CA . ARG A 1 96 ? 1.033 5.940 11.514 1.00 97.25 96 ARG A CA 1
ATOM 723 C C . ARG A 1 96 ? 1.621 7.226 10.940 1.00 97.25 96 ARG A C 1
ATOM 725 O O . ARG A 1 96 ? 1.292 7.594 9.814 1.00 97.25 96 ARG A O 1
ATOM 732 N N . LYS A 1 97 ? 2.492 7.924 11.673 1.00 97.75 97 LYS A N 1
ATOM 733 C CA . LYS A 1 97 ? 3.108 9.178 11.199 1.00 97.75 97 LYS A CA 1
ATOM 734 C C . LYS A 1 97 ? 3.961 8.967 9.950 1.00 97.75 97 LYS A C 1
ATOM 736 O O . LYS A 1 97 ? 3.898 9.782 9.030 1.00 97.75 97 LYS A O 1
ATOM 741 N N . ALA A 1 98 ? 4.737 7.887 9.908 1.00 98.00 98 ALA A N 1
ATOM 742 C CA . ALA A 1 98 ? 5.608 7.588 8.779 1.00 98.00 98 ALA A CA 1
ATOM 743 C C . ALA A 1 98 ? 4.801 7.293 7.502 1.00 98.00 98 ALA A C 1
ATOM 745 O O . ALA A 1 98 ? 5.042 7.916 6.468 1.00 98.00 98 ALA A O 1
ATOM 746 N N . VAL A 1 99 ? 3.781 6.436 7.601 1.00 98.31 99 VAL A N 1
ATOM 747 C CA . VAL A 1 99 ? 2.889 6.075 6.489 1.00 98.31 99 VAL A CA 1
ATOM 748 C C . VAL A 1 99 ? 2.055 7.272 6.040 1.00 98.31 99 VAL A C 1
ATOM 750 O O . VAL A 1 99 ? 2.057 7.617 4.860 1.00 98.31 99 VAL A O 1
ATOM 753 N N . THR A 1 100 ? 1.409 7.985 6.967 1.00 97.94 100 THR A N 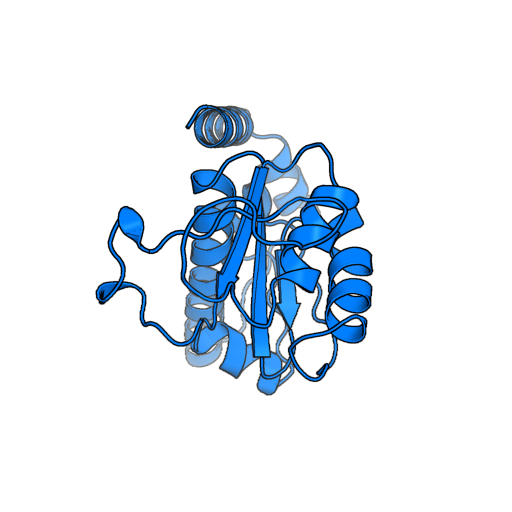1
ATOM 754 C CA . THR A 1 100 ? 0.553 9.135 6.617 1.00 97.94 100 THR A CA 1
ATOM 755 C C . THR A 1 100 ? 1.319 10.277 5.953 1.00 97.94 100 THR A C 1
ATOM 757 O O . THR A 1 100 ? 0.759 10.983 5.117 1.00 97.94 100 THR A O 1
ATOM 760 N N . LYS A 1 101 ? 2.609 10.463 6.264 1.00 98.25 101 LYS A N 1
ATOM 761 C CA . LYS A 1 101 ? 3.462 11.438 5.567 1.00 98.25 101 LYS A CA 1
ATOM 762 C C . LYS A 1 101 ? 3.602 11.114 4.078 1.00 98.25 101 LYS A C 1
ATOM 764 O O . LYS A 1 101 ? 3.654 12.043 3.272 1.00 98.25 101 LYS A O 1
ATOM 769 N N . VAL A 1 102 ? 3.659 9.831 3.729 1.00 98.19 102 VAL A N 1
ATOM 770 C CA . VAL A 1 102 ? 3.803 9.361 2.348 1.00 98.19 102 VAL A CA 1
ATOM 771 C C . VAL A 1 102 ? 2.455 9.358 1.638 1.00 98.19 102 VAL A C 1
ATOM 773 O O . VAL A 1 102 ? 2.303 10.032 0.620 1.00 98.19 102 VAL A O 1
ATOM 776 N N . ILE A 1 103 ? 1.443 8.698 2.200 1.00 97.69 103 ILE A N 1
ATOM 777 C CA . ILE A 1 103 ? 0.169 8.473 1.496 1.00 97.69 103 ILE A CA 1
ATOM 778 C C . ILE A 1 103 ? -0.635 9.762 1.234 1.00 97.69 103 ILE A C 1
ATOM 780 O O . ILE A 1 103 ? -1.570 9.780 0.438 1.00 97.69 103 ILE A O 1
ATOM 784 N N . LYS A 1 104 ? -0.236 10.892 1.839 1.00 96.75 104 LYS A N 1
ATOM 785 C CA . LYS A 1 104 ? -0.687 12.240 1.444 1.00 96.75 104 LYS A CA 1
ATOM 786 C C . LYS A 1 104 ? -0.520 12.526 -0.051 1.00 96.75 104 LYS A C 1
ATOM 788 O O . LYS A 1 104 ? -1.260 13.348 -0.578 1.00 96.75 104 LYS A O 1
ATOM 793 N N . LYS A 1 105 ? 0.486 11.929 -0.696 1.00 97.06 105 LYS A N 1
ATOM 794 C CA . LYS A 1 105 ? 0.851 12.195 -2.098 1.00 97.06 105 LYS A CA 1
ATOM 795 C C . LYS A 1 105 ? 0.878 10.953 -2.986 1.00 97.06 105 LYS A C 1
ATOM 797 O O . LYS A 1 105 ? 0.886 11.106 -4.200 1.00 97.06 105 LYS A O 1
ATOM 802 N N . TYR A 1 106 ? 0.938 9.764 -2.395 1.00 98.00 106 TYR A N 1
ATOM 803 C CA . TYR A 1 106 ? 1.091 8.501 -3.112 1.00 98.00 106 TYR A CA 1
ATOM 804 C C . TYR A 1 106 ? -0.014 7.539 -2.690 1.00 98.00 106 TYR A C 1
ATOM 806 O O . TYR A 1 106 ? -0.441 7.562 -1.538 1.00 98.00 106 TYR A O 1
ATOM 814 N N . ASP A 1 107 ? -0.450 6.674 -3.598 1.00 97.81 107 ASP A N 1
ATOM 815 C CA . ASP A 1 107 ? -1.507 5.700 -3.300 1.00 97.81 107 ASP A CA 1
ATOM 816 C C . ASP A 1 107 ? -0.953 4.360 -2.785 1.00 97.81 107 ASP A C 1
ATOM 818 O O . ASP A 1 107 ? -1.707 3.447 -2.449 1.00 97.81 107 ASP A O 1
ATOM 822 N N . ALA A 1 108 ? 0.373 4.252 -2.688 1.00 98.31 108 ALA A N 1
ATOM 823 C CA . ALA A 1 108 ? 1.075 3.108 -2.136 1.00 98.31 108 ALA A CA 1
ATOM 824 C C . ALA A 1 108 ? 2.363 3.530 -1.412 1.00 98.31 108 ALA A C 1
ATOM 826 O O . ALA A 1 108 ? 3.009 4.517 -1.774 1.00 98.31 108 ALA A O 1
ATOM 827 N N . VAL A 1 109 ? 2.757 2.762 -0.398 1.00 98.38 109 VAL A N 1
ATOM 828 C CA . VAL A 1 109 ? 4.027 2.914 0.320 1.00 98.38 109 VAL A CA 1
ATOM 829 C C . VAL A 1 109 ? 4.577 1.552 0.728 1.00 98.38 109 VAL A C 1
ATOM 831 O O . VAL A 1 109 ? 3.861 0.705 1.260 1.00 98.38 109 VAL A O 1
ATOM 834 N N . LEU A 1 110 ? 5.872 1.352 0.493 1.00 98.38 110 LEU A N 1
ATOM 835 C CA . LEU A 1 110 ? 6.608 0.170 0.927 1.00 98.38 110 LEU A CA 1
ATOM 836 C C . LEU A 1 110 ? 7.231 0.423 2.295 1.00 98.38 110 LEU A C 1
ATOM 838 O O . LEU A 1 110 ? 7.845 1.463 2.534 1.00 98.38 110 LEU A O 1
ATOM 842 N N . LEU A 1 111 ? 7.094 -0.549 3.184 1.00 97.69 111 LEU A N 1
ATOM 843 C CA . LEU A 1 111 ? 7.626 -0.533 4.537 1.00 97.69 111 LEU A CA 1
ATOM 844 C C . LEU A 1 111 ? 8.832 -1.482 4.562 1.00 97.69 111 LEU A C 1
ATOM 846 O O . LEU A 1 111 ? 8.662 -2.702 4.487 1.00 97.69 111 LEU A O 1
ATOM 850 N N . LYS A 1 112 ? 10.059 -0.946 4.613 1.00 96.81 112 LYS A N 1
ATOM 851 C CA . LYS A 1 112 ? 11.285 -1.760 4.547 1.00 96.81 112 LYS A CA 1
ATOM 852 C C . LYS A 1 112 ? 11.284 -2.835 5.639 1.00 96.81 112 LYS A C 1
ATOM 854 O O . LYS A 1 112 ? 11.107 -2.508 6.806 1.00 96.81 112 LYS A O 1
ATOM 859 N N . ASN A 1 113 ? 11.520 -4.094 5.252 1.00 95.19 113 ASN A N 1
ATOM 860 C CA . ASN A 1 113 ? 11.487 -5.277 6.128 1.00 95.19 113 ASN A CA 1
ATOM 861 C C . ASN A 1 113 ? 10.149 -5.493 6.863 1.00 95.19 113 ASN A C 1
ATOM 863 O O . ASN A 1 113 ? 10.133 -6.085 7.938 1.00 95.19 113 ASN A O 1
ATOM 867 N N . HIS A 1 114 ? 9.044 -4.992 6.311 1.00 96.56 114 HIS A N 1
ATOM 868 C CA . HIS A 1 114 ? 7.723 -5.129 6.914 1.00 96.56 114 HIS A CA 1
ATOM 869 C C . HIS A 1 114 ? 6.677 -5.506 5.861 1.00 96.56 114 HIS A C 1
ATOM 871 O O . HIS A 1 114 ? 6.185 -6.626 5.892 1.00 96.56 114 HIS A O 1
ATOM 877 N N . GLY A 1 115 ? 6.370 -4.643 4.890 1.00 97.00 115 GLY A N 1
ATOM 878 C CA . GLY A 1 115 ? 5.292 -4.937 3.944 1.00 97.00 115 GLY A CA 1
ATOM 879 C C . GLY A 1 115 ? 4.929 -3.795 3.007 1.00 97.00 115 GLY A C 1
ATOM 880 O O . GLY A 1 115 ? 5.757 -2.949 2.670 1.00 97.00 115 GLY A O 1
ATOM 881 N N . LEU A 1 116 ? 3.672 -3.788 2.582 1.00 98.38 116 LEU A N 1
ATOM 882 C CA . LEU A 1 116 ? 3.092 -2.827 1.649 1.00 98.38 116 LEU A CA 1
ATOM 883 C C . LEU A 1 116 ? 1.811 -2.247 2.247 1.00 98.38 116 LEU A C 1
ATOM 885 O O . LEU A 1 116 ? 1.024 -2.978 2.842 1.00 98.38 116 LEU A O 1
ATOM 889 N N . VAL A 1 117 ? 1.590 -0.948 2.059 1.00 98.62 117 VAL A N 1
ATOM 890 C CA . VAL A 1 117 ? 0.297 -0.296 2.297 1.00 98.62 117 VAL A CA 1
ATOM 891 C C . VAL A 1 117 ? -0.164 0.347 0.999 1.00 98.62 117 VAL A C 1
ATOM 893 O O . VAL A 1 117 ? 0.592 1.088 0.373 1.00 98.62 117 VAL A O 1
ATOM 896 N N . THR A 1 118 ? -1.408 0.091 0.616 1.00 98.75 118 THR A N 1
ATOM 897 C CA . THR A 1 118 ? -2.088 0.713 -0.524 1.00 98.75 118 THR A CA 1
ATOM 898 C C . THR A 1 118 ? -3.391 1.346 -0.066 1.00 98.75 118 THR A C 1
ATOM 900 O O . THR A 1 118 ? -4.009 0.901 0.903 1.00 98.75 118 THR A O 1
ATOM 903 N N . VAL A 1 119 ? -3.800 2.415 -0.739 1.00 98.50 119 VAL A N 1
ATOM 904 C CA . VAL A 1 119 ? -5.058 3.116 -0.467 1.00 98.50 119 VAL A CA 1
ATOM 905 C C . VAL A 1 119 ? -5.870 3.246 -1.745 1.00 98.50 119 VAL A C 1
ATOM 907 O O . VAL A 1 119 ? -5.306 3.213 -2.836 1.00 98.50 119 VAL A O 1
ATOM 910 N N . GLY A 1 120 ? -7.186 3.398 -1.626 1.00 97.12 120 GLY A N 1
ATOM 911 C CA . GLY A 1 120 ? -8.075 3.598 -2.768 1.00 97.12 120 GLY A CA 1
ATOM 912 C C . GLY A 1 120 ? -9.444 4.137 -2.379 1.00 97.12 120 GLY A C 1
ATOM 913 O O . GLY A 1 120 ? -9.851 4.064 -1.219 1.00 97.12 120 GLY A O 1
ATOM 914 N N . ALA A 1 121 ? -10.153 4.691 -3.359 1.00 96.38 121 ALA A N 1
ATOM 915 C CA . ALA A 1 121 ? -11.537 5.134 -3.225 1.00 96.38 121 ALA A CA 1
ATOM 916 C C . ALA A 1 121 ? -12.486 3.955 -2.961 1.00 96.38 121 ALA A C 1
ATOM 918 O O . ALA A 1 121 ? -13.529 4.138 -2.341 1.00 96.38 121 ALA A O 1
ATOM 919 N N . THR A 1 1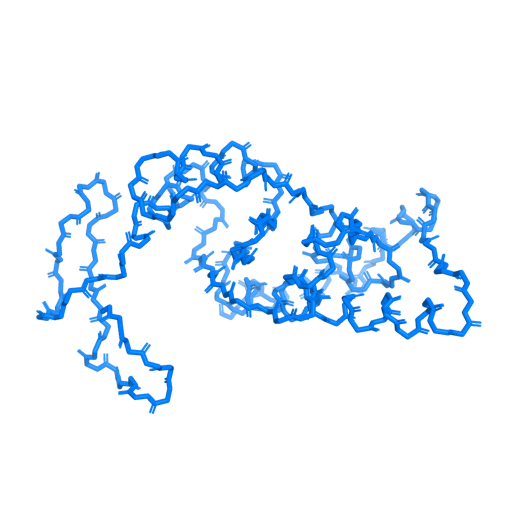22 ? -12.091 2.754 -3.392 1.00 96.94 122 THR A N 1
ATOM 920 C CA . THR A 1 122 ? -12.808 1.489 -3.206 1.00 96.94 122 THR A CA 1
ATOM 921 C C . THR A 1 122 ? -11.836 0.403 -2.754 1.00 96.94 122 THR A C 1
ATOM 923 O O . THR A 1 122 ? -10.619 0.511 -2.961 1.00 96.94 122 THR A O 1
ATOM 926 N N . LEU A 1 123 ? -12.364 -0.672 -2.161 1.00 95.81 123 LEU A N 1
ATOM 927 C CA . LEU A 1 123 ? -11.555 -1.833 -1.778 1.00 95.81 123 LEU A CA 1
ATOM 928 C C . LEU A 1 123 ? -10.869 -2.457 -2.998 1.00 95.81 123 LEU A C 1
ATOM 930 O O . LEU A 1 123 ? -9.682 -2.772 -2.943 1.00 95.81 123 LEU A O 1
ATOM 934 N N . LYS A 1 124 ? -11.597 -2.549 -4.116 1.00 95.44 124 LYS A N 1
ATOM 935 C CA . LYS A 1 124 ? -11.088 -3.066 -5.387 1.00 95.44 124 LYS A CA 1
ATOM 936 C C . LYS A 1 124 ? -9.891 -2.266 -5.894 1.00 95.44 124 LYS A C 1
ATOM 938 O O . LYS A 1 124 ? -8.900 -2.854 -6.310 1.00 95.44 124 LYS A O 1
ATOM 943 N N . GLU A 1 125 ? -9.959 -0.937 -5.846 1.00 96.25 125 GLU A N 1
ATOM 944 C CA . GLU A 1 125 ? -8.859 -0.080 -6.297 1.00 96.25 125 GLU A CA 1
ATOM 945 C C . GLU A 1 125 ? -7.610 -0.247 -5.415 1.00 96.25 125 GLU A C 1
ATOM 947 O O . GLU A 1 125 ? -6.504 -0.382 -5.938 1.00 96.25 125 GLU A O 1
ATOM 952 N N . ALA A 1 126 ? -7.777 -0.283 -4.087 1.00 97.81 126 ALA A N 1
ATOM 953 C CA . ALA A 1 126 ? -6.667 -0.525 -3.164 1.00 97.81 126 ALA A CA 1
ATOM 954 C C . ALA A 1 126 ? -6.039 -1.912 -3.394 1.00 97.81 126 ALA A C 1
ATOM 956 O O . ALA A 1 126 ? -4.819 -2.035 -3.474 1.00 97.81 126 ALA A O 1
ATOM 957 N N . PHE A 1 127 ? -6.867 -2.945 -3.568 1.00 97.00 127 PHE A N 1
ATOM 958 C CA . PHE A 1 127 ? -6.406 -4.321 -3.764 1.00 97.00 127 PHE A CA 1
ATOM 959 C C . PHE A 1 127 ? -5.628 -4.471 -5.065 1.00 97.00 127 PHE A C 1
ATOM 961 O O . PHE A 1 127 ? -4.506 -4.972 -5.063 1.00 97.00 127 PHE A O 1
ATOM 968 N N . TYR A 1 128 ? -6.167 -3.931 -6.155 1.00 96.38 128 TYR A N 1
ATOM 969 C CA . TYR A 1 128 ? -5.539 -4.023 -7.465 1.00 96.38 128 TYR A CA 1
ATOM 970 C C . TYR A 1 128 ? -4.178 -3.305 -7.504 1.00 96.38 128 TYR A C 1
ATOM 972 O O . TYR A 1 128 ? -3.224 -3.794 -8.106 1.00 96.38 128 TYR A O 1
ATOM 980 N N . ARG A 1 129 ? -4.018 -2.188 -6.775 1.00 97.69 129 ARG A N 1
ATOM 981 C CA . ARG A 1 129 ? -2.698 -1.559 -6.573 1.00 97.69 129 ARG A CA 1
ATOM 982 C C . ARG A 1 129 ? -1.712 -2.495 -5.874 1.00 97.69 129 ARG A C 1
ATOM 984 O O . ARG A 1 129 ? -0.537 -2.502 -6.236 1.00 97.69 129 ARG A O 1
ATOM 991 N N . ALA A 1 130 ? -2.161 -3.257 -4.876 1.00 98.25 130 ALA A N 1
ATOM 992 C CA . ALA A 1 130 ? -1.301 -4.195 -4.164 1.00 98.25 130 ALA A CA 1
ATOM 993 C C . ALA A 1 130 ? -0.837 -5.341 -5.075 1.00 98.25 130 ALA A C 1
ATOM 995 O O . ALA A 1 130 ? 0.350 -5.672 -5.078 1.00 98.25 130 ALA A O 1
ATOM 996 N N . GLU A 1 131 ? -1.739 -5.873 -5.902 1.00 97.94 131 GLU A N 1
ATOM 997 C CA . GLU A 1 131 ? -1.425 -6.903 -6.899 1.00 97.94 131 GLU A CA 1
ATOM 998 C C . GLU A 1 131 ? -0.409 -6.411 -7.933 1.00 97.94 131 GLU A C 1
ATOM 1000 O O . GLU A 1 131 ? 0.616 -7.059 -8.140 1.00 97.94 131 GLU A O 1
ATOM 1005 N N . ILE A 1 132 ? -0.629 -5.226 -8.511 1.00 98.12 132 ILE A N 1
ATOM 1006 C CA . ILE A 1 132 ? 0.274 -4.628 -9.508 1.00 98.12 132 ILE A CA 1
ATOM 1007 C C . ILE A 1 132 ? 1.690 -4.432 -8.945 1.00 98.12 132 ILE A C 1
ATOM 1009 O O . ILE A 1 132 ? 2.679 -4.574 -9.666 1.00 98.12 132 ILE A O 1
ATOM 1013 N N . ILE A 1 133 ? 1.824 -4.102 -7.658 1.00 98.50 133 ILE A N 1
ATOM 1014 C CA . ILE A 1 133 ? 3.137 -3.928 -7.020 1.00 98.50 133 ILE A CA 1
ATOM 1015 C C . ILE A 1 133 ? 3.861 -5.272 -6.849 1.00 98.50 133 ILE A C 1
ATOM 1017 O O . ILE A 1 133 ? 5.070 -5.340 -7.083 1.00 98.50 133 ILE A O 1
ATOM 1021 N N . GLU A 1 134 ? 3.149 -6.340 -6.490 1.00 98.12 134 GLU A N 1
ATOM 1022 C CA . GLU A 1 134 ? 3.712 -7.697 -6.435 1.00 98.12 134 GLU A CA 1
ATOM 1023 C C . GLU A 1 134 ? 4.038 -8.237 -7.839 1.00 98.12 134 GLU A C 1
ATOM 1025 O O . GLU A 1 134 ? 5.084 -8.855 -8.047 1.00 98.12 134 GLU A O 1
ATOM 1030 N N . GLU A 1 135 ? 3.217 -7.939 -8.845 1.00 98.12 135 GLU A N 1
ATOM 1031 C CA . GLU A 1 135 ? 3.517 -8.247 -10.245 1.00 98.12 135 GLU A CA 1
ATOM 1032 C C . GLU A 1 135 ? 4.779 -7.512 -10.720 1.00 98.12 135 GLU A C 1
ATOM 1034 O O . GLU A 1 135 ? 5.679 -8.116 -11.307 1.00 98.12 135 GLU A O 1
ATOM 1039 N N . ALA A 1 136 ? 4.916 -6.227 -10.382 1.00 98.19 136 ALA A N 1
ATOM 1040 C CA . ALA A 1 136 ? 6.126 -5.465 -10.662 1.00 98.19 136 ALA A CA 1
ATOM 1041 C C . ALA A 1 136 ? 7.361 -6.079 -9.987 1.00 98.19 136 ALA A C 1
ATOM 1043 O O . ALA A 1 136 ? 8.439 -6.089 -10.582 1.00 98.19 136 ALA A O 1
ATOM 1044 N N . ALA A 1 137 ? 7.228 -6.635 -8.781 1.00 98.00 137 ALA A N 1
ATOM 1045 C CA . ALA A 1 137 ? 8.311 -7.374 -8.141 1.00 98.00 137 ALA A CA 1
ATOM 1046 C C . ALA A 1 137 ? 8.712 -8.622 -8.948 1.00 98.00 137 ALA A C 1
ATOM 1048 O O . ALA A 1 137 ? 9.902 -8.817 -9.212 1.00 98.00 137 ALA A O 1
ATOM 1049 N N . ARG A 1 138 ? 7.740 -9.419 -9.415 1.00 98.06 138 ARG A N 1
ATOM 1050 C CA . ARG A 1 138 ? 7.982 -10.594 -10.279 1.00 98.06 138 ARG A CA 1
ATOM 1051 C C . ARG A 1 138 ? 8.702 -10.208 -11.566 1.00 98.06 138 ARG A C 1
ATOM 1053 O O . ARG A 1 138 ? 9.742 -10.784 -11.884 1.00 98.06 138 ARG A O 1
ATOM 1060 N N . ILE A 1 139 ? 8.200 -9.188 -12.263 1.00 97.88 139 ILE A N 1
ATOM 1061 C CA . ILE A 1 139 ? 8.796 -8.676 -13.504 1.00 97.88 139 ILE A CA 1
ATOM 1062 C C . ILE A 1 139 ? 10.228 -8.197 -13.254 1.00 97.88 139 ILE A C 1
ATOM 1064 O O . ILE A 1 139 ? 11.121 -8.504 -14.045 1.00 97.88 139 ILE A O 1
ATOM 1068 N N . LEU A 1 140 ? 10.481 -7.485 -12.150 1.00 97.88 140 LEU A N 1
ATOM 1069 C CA . LEU A 1 140 ? 11.818 -6.996 -11.817 1.00 97.88 140 LEU A CA 1
ATOM 1070 C C . LEU A 1 140 ? 12.805 -8.143 -11.574 1.00 97.88 140 LEU A C 1
ATOM 1072 O O . LEU A 1 140 ? 13.949 -8.067 -12.025 1.00 97.88 140 LEU A O 1
ATOM 1076 N N . ILE A 1 141 ? 12.375 -9.191 -10.868 1.00 97.62 141 ILE A N 1
ATOM 1077 C CA . ILE A 1 141 ? 13.193 -10.377 -10.592 1.00 97.62 141 ILE A CA 1
ATOM 1078 C C . ILE A 1 141 ? 13.537 -11.092 -11.898 1.00 97.62 141 ILE A C 1
ATOM 1080 O O . ILE A 1 141 ? 14.718 -11.276 -12.186 1.00 97.62 141 ILE A O 1
ATOM 1084 N N . VAL A 1 142 ? 12.537 -11.411 -12.724 1.00 97.88 142 VAL A N 1
ATOM 1085 C CA . VAL A 1 142 ? 12.747 -12.064 -14.027 1.00 97.88 142 VAL A CA 1
ATOM 1086 C C . VAL A 1 142 ? 13.659 -11.215 -14.913 1.00 97.88 142 VAL A C 1
ATOM 1088 O O . VAL A 1 142 ? 14.633 -11.721 -15.468 1.00 97.88 142 VAL A O 1
ATOM 1091 N N . SER A 1 143 ? 13.425 -9.903 -14.969 1.00 97.19 143 SER A N 1
ATOM 1092 C CA . SER A 1 143 ? 14.256 -8.982 -15.750 1.00 97.19 143 SER A CA 1
ATOM 1093 C C . SER A 1 143 ? 15.718 -8.986 -15.309 1.00 97.19 143 SER A C 1
ATOM 1095 O O . SER A 1 143 ? 16.589 -8.841 -16.155 1.00 97.19 143 SER A O 1
ATOM 1097 N N . ARG A 1 144 ? 16.003 -9.151 -14.009 1.00 95.81 144 ARG A N 1
ATOM 1098 C CA . ARG A 1 144 ? 17.374 -9.234 -13.472 1.00 95.81 144 ARG A CA 1
ATOM 1099 C C . ARG A 1 144 ? 18.044 -10.582 -13.715 1.00 95.81 144 ARG A C 1
ATOM 1101 O O . ARG A 1 144 ? 19.264 -10.621 -13.807 1.00 95.81 144 ARG A O 1
ATOM 1108 N N . ILE A 1 145 ? 17.267 -11.660 -13.805 1.00 97.12 145 ILE A N 1
ATOM 1109 C CA . ILE A 1 145 ? 17.780 -12.992 -14.151 1.00 97.12 145 ILE A CA 1
ATOM 1110 C C . ILE A 1 145 ? 18.263 -13.001 -15.605 1.00 97.12 145 ILE A C 1
ATOM 1112 O O . ILE A 1 145 ? 19.351 -13.490 -15.886 1.00 97.12 145 ILE A O 1
ATOM 1116 N N . PHE A 1 146 ? 17.480 -12.420 -16.519 1.00 97.44 146 PHE A N 1
ATOM 1117 C CA . PHE A 1 146 ? 17.794 -12.416 -17.951 1.00 97.44 146 PHE A CA 1
ATOM 1118 C C . PHE A 1 146 ? 18.585 -11.184 -18.423 1.00 97.44 146 PHE A C 1
ATOM 1120 O O . PHE A 1 146 ? 19.111 -11.193 -19.534 1.00 97.44 146 PHE A O 1
ATOM 1127 N N . GLY A 1 147 ? 18.695 -10.122 -17.615 1.00 95.88 147 GLY A N 1
ATOM 1128 C CA . GLY A 1 147 ? 19.455 -8.931 -17.992 1.00 95.88 147 GLY A CA 1
ATOM 1129 C C . GLY A 1 147 ? 19.207 -7.688 -17.133 1.00 95.88 147 GLY A C 1
ATOM 1130 O O . GLY A 1 147 ? 19.229 -7.719 -15.902 1.00 95.88 147 GLY A O 1
ATOM 1131 N N . LYS A 1 148 ? 19.053 -6.538 -17.799 1.00 94.38 148 LYS A N 1
ATOM 1132 C CA . LYS A 1 148 ? 18.794 -5.245 -17.149 1.00 94.38 148 LYS A CA 1
ATOM 1133 C C . LYS A 1 148 ? 17.310 -4.884 -17.285 1.00 94.38 148 LYS A C 1
ATOM 1135 O O . LYS A 1 148 ? 16.809 -4.892 -18.406 1.00 94.38 148 LYS A O 1
ATOM 1140 N N . PRO A 1 149 ? 16.621 -4.505 -16.192 1.00 95.06 149 PRO A N 1
ATOM 1141 C CA . PRO A 1 149 ? 15.231 -4.061 -16.264 1.00 95.06 149 PRO A CA 1
ATOM 1142 C C . PRO A 1 149 ? 15.058 -2.834 -17.166 1.00 95.06 149 PRO A C 1
ATOM 1144 O O . PRO A 1 149 ? 15.756 -1.830 -16.996 1.00 95.06 149 PRO A O 1
ATOM 1147 N N . GLY A 1 150 ? 14.104 -2.910 -18.095 1.00 95.25 150 GLY A N 1
ATOM 1148 C CA . GLY A 1 150 ? 13.678 -1.789 -18.929 1.00 95.25 150 GLY A CA 1
ATOM 1149 C C . GLY A 1 150 ? 12.641 -0.941 -18.200 1.00 95.25 150 GLY A C 1
ATOM 1150 O O . GLY A 1 150 ? 11.469 -1.299 -18.150 1.00 95.25 150 GLY A O 1
ATOM 1151 N N . PHE A 1 151 ? 13.067 0.174 -17.608 1.00 96.94 151 PHE A N 1
ATOM 1152 C CA . PHE A 1 151 ? 12.147 1.114 -16.964 1.00 96.94 151 PHE A CA 1
ATOM 1153 C C . PHE A 1 151 ? 11.575 2.104 -17.975 1.00 96.94 151 PHE A C 1
ATOM 1155 O O . PHE A 1 151 ? 12.307 2.606 -18.829 1.00 96.94 151 PHE A O 1
ATOM 1162 N N . LEU A 1 152 ? 10.299 2.451 -17.807 1.00 97.25 152 LEU A N 1
ATOM 1163 C CA . LEU A 1 152 ? 9.647 3.461 -18.633 1.00 97.25 152 LEU A CA 1
ATOM 1164 C C . LEU A 1 152 ? 10.246 4.845 -18.359 1.00 97.25 152 LEU A C 1
ATOM 1166 O O . LEU A 1 152 ? 10.428 5.262 -17.209 1.00 97.25 152 LEU A O 1
ATOM 1170 N N . ASN A 1 153 ? 10.540 5.581 -19.425 1.00 96.94 153 ASN A N 1
ATOM 1171 C CA . ASN A 1 153 ? 11.047 6.942 -19.346 1.00 96.94 153 ASN A CA 1
ATOM 1172 C C . ASN A 1 153 ? 9.906 7.964 -19.171 1.00 96.94 153 ASN A C 1
ATOM 1174 O O . ASN A 1 153 ? 8.719 7.660 -19.290 1.00 96.94 153 ASN A O 1
ATOM 1178 N N . LYS A 1 154 ? 10.259 9.228 -18.903 1.00 96.31 154 LYS A N 1
ATOM 1179 C CA . LYS A 1 154 ? 9.271 10.295 -18.649 1.00 96.31 154 LYS A CA 1
ATOM 1180 C C . LYS A 1 154 ? 8.292 10.514 -19.810 1.00 96.31 154 LYS A C 1
ATOM 1182 O O . LYS A 1 154 ? 7.139 10.862 -19.561 1.00 96.31 154 LYS A O 1
ATOM 1187 N N . ARG A 1 155 ? 8.738 10.340 -21.060 1.00 97.31 155 ARG A N 1
ATOM 1188 C CA . ARG A 1 155 ? 7.898 10.511 -22.253 1.00 97.31 155 ARG A CA 1
ATOM 1189 C C . ARG A 1 155 ? 6.877 9.381 -22.355 1.00 97.31 155 ARG A C 1
ATOM 1191 O O . ARG A 1 155 ? 5.706 9.667 -22.569 1.00 97.31 155 ARG A O 1
ATOM 1198 N N . GLU A 1 156 ? 7.303 8.140 -22.147 1.00 97.00 156 GLU A N 1
ATOM 1199 C CA . GLU A 1 156 ? 6.427 6.958 -22.145 1.00 97.00 156 GLU A CA 1
ATOM 1200 C C . GLU A 1 156 ? 5.398 7.029 -21.015 1.00 97.00 156 GLU A C 1
ATOM 1202 O O . GLU A 1 156 ? 4.204 6.884 -21.259 1.00 97.00 156 GLU A O 1
ATOM 1207 N N . ILE A 1 157 ? 5.841 7.367 -19.798 1.00 96.50 157 ILE A N 1
ATOM 1208 C CA . ILE A 1 157 ? 4.959 7.566 -18.639 1.00 96.50 157 ILE A CA 1
ATOM 1209 C C . ILE A 1 157 ? 3.903 8.638 -18.937 1.00 96.50 157 ILE A C 1
ATOM 1211 O O . ILE A 1 157 ? 2.729 8.447 -18.628 1.00 96.50 157 ILE A O 1
ATOM 1215 N N . LYS A 1 158 ? 4.299 9.768 -19.540 1.00 95.19 158 LYS A N 1
ATOM 1216 C CA . LYS A 1 158 ? 3.356 10.828 -19.929 1.00 95.19 158 LYS A CA 1
ATOM 1217 C C . LYS A 1 158 ? 2.379 10.349 -21.005 1.00 95.19 158 LYS A C 1
ATOM 1219 O O . LYS A 1 158 ? 1.206 10.686 -20.925 1.00 95.19 158 LYS A O 1
ATOM 1224 N N . GLY A 1 159 ? 2.851 9.567 -21.975 1.00 95.25 159 GLY A N 1
ATOM 1225 C CA . GLY A 1 159 ? 2.007 8.970 -23.010 1.00 95.25 159 GLY A CA 1
ATOM 1226 C C . GLY A 1 159 ? 0.915 8.084 -22.416 1.00 95.25 159 GLY A C 1
ATOM 1227 O O . GLY A 1 159 ? -0.254 8.293 -22.713 1.00 95.25 159 GLY A O 1
ATOM 1228 N N . ILE A 1 160 ? 1.282 7.174 -21.508 1.00 94.56 160 ILE A N 1
ATOM 1229 C CA . ILE A 1 160 ? 0.335 6.264 -20.843 1.00 94.56 160 ILE A CA 1
ATOM 1230 C C . ILE A 1 160 ? -0.692 7.037 -20.010 1.00 94.56 160 ILE A C 1
ATOM 1232 O O . ILE A 1 160 ? -1.880 6.739 -20.062 1.00 94.56 160 ILE A O 1
ATOM 1236 N N . LYS A 1 161 ? -0.258 8.068 -19.273 1.00 89.56 161 LYS A N 1
ATOM 1237 C CA . LYS A 1 161 ? -1.159 8.899 -18.455 1.00 89.56 161 LYS A CA 1
ATOM 1238 C C . LYS A 1 161 ? -2.208 9.672 -19.260 1.00 89.56 161 LYS A C 1
ATOM 1240 O O . LYS A 1 161 ? -3.169 10.126 -18.657 1.00 89.56 161 LYS A O 1
ATOM 1245 N N . ASN A 1 162 ? -2.013 9.828 -20.568 1.00 90.00 162 ASN A N 1
ATOM 1246 C CA . ASN A 1 162 ? -2.919 10.554 -21.455 1.00 90.00 162 ASN A CA 1
ATOM 1247 C C . ASN A 1 162 ? -3.848 9.620 -22.259 1.00 90.00 162 ASN A C 1
ATOM 1249 O O . ASN A 1 162 ? -4.530 10.088 -23.167 1.00 90.00 162 ASN A O 1
ATOM 1253 N N . LEU A 1 163 ? -3.840 8.309 -21.992 1.00 90.19 163 LEU A N 1
ATOM 1254 C CA . LEU A 1 163 ? -4.699 7.350 -22.688 1.00 90.19 163 LEU A CA 1
ATOM 1255 C C . LEU A 1 163 ? -6.118 7.361 -22.104 1.00 90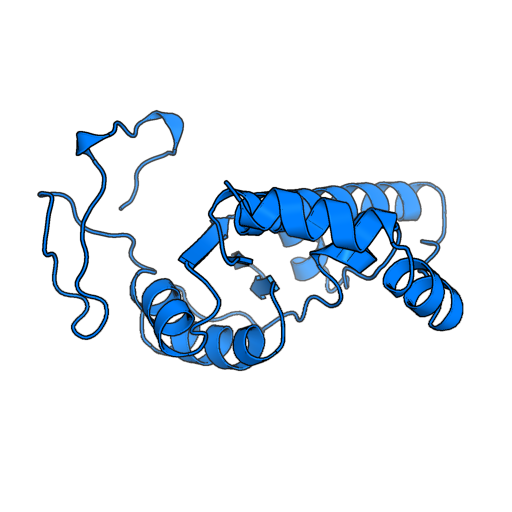.19 163 LEU A C 1
ATOM 1257 O O . LEU A 1 163 ? -6.306 7.028 -20.936 1.00 90.19 163 LEU A O 1
ATOM 1261 N N . GLU A 1 164 ? -7.125 7.612 -22.943 1.00 85.00 164 GLU A N 1
ATOM 1262 C CA . GLU A 1 164 ? -8.545 7.565 -22.541 1.00 85.00 164 GLU A CA 1
ATOM 1263 C C . GLU A 1 164 ? -8.960 6.194 -21.978 1.00 85.00 164 GLU A C 1
ATOM 1265 O O . GLU A 1 164 ? -9.769 6.102 -21.053 1.00 85.00 164 GLU A O 1
ATOM 1270 N N . ALA A 1 165 ? -8.368 5.112 -22.497 1.00 80.75 165 ALA A N 1
ATOM 1271 C CA . ALA A 1 165 ? -8.602 3.758 -21.998 1.00 80.75 165 ALA A CA 1
ATOM 1272 C C . ALA A 1 165 ? -8.227 3.606 -20.510 1.00 80.75 165 ALA A C 1
ATOM 1274 O O . ALA A 1 165 ? -8.899 2.880 -19.774 1.00 80.75 165 ALA A O 1
ATOM 1275 N N . GLU A 1 166 ? -7.195 4.317 -20.047 1.00 84.31 166 GLU A N 1
ATOM 1276 C CA . GLU A 1 166 ? -6.768 4.283 -18.646 1.00 84.31 166 GLU A CA 1
ATOM 1277 C C . GLU A 1 166 ? -7.699 5.093 -17.743 1.00 84.31 166 GLU A C 1
ATOM 1279 O O . GLU A 1 166 ? -7.986 4.681 -16.616 1.00 84.31 166 GLU A O 1
ATOM 1284 N N . ASP A 1 167 ? -8.247 6.198 -18.244 1.00 82.12 167 ASP A N 1
ATOM 1285 C CA . ASP A 1 167 ? -9.264 6.965 -17.523 1.00 82.12 167 ASP A CA 1
ATOM 1286 C C . ASP A 1 167 ? -10.553 6.153 -17.347 1.00 82.12 167 ASP A C 1
ATOM 1288 O O . ASP A 1 167 ? -11.126 6.112 -16.252 1.00 82.12 167 ASP A O 1
ATOM 1292 N N . TYR A 1 168 ? -10.964 5.414 -18.383 1.00 82.00 168 TYR A N 1
ATOM 1293 C CA . TYR A 1 168 ? -12.104 4.502 -18.308 1.00 82.00 168 TYR A CA 1
ATOM 1294 C C . TYR A 1 168 ? -11.890 3.386 -17.273 1.00 82.00 168 TYR A C 1
ATOM 1296 O O . TYR A 1 168 ? -12.761 3.136 -16.435 1.00 82.00 168 TYR A O 1
ATOM 1304 N N . ARG A 1 169 ? -10.714 2.745 -17.262 1.00 80.00 169 ARG A N 1
ATOM 1305 C CA . ARG A 1 169 ? -10.373 1.696 -16.282 1.00 80.00 169 ARG A CA 1
ATOM 1306 C C . ARG A 1 169 ? -10.374 2.220 -14.848 1.00 80.00 169 ARG A C 1
ATOM 1308 O O . ARG A 1 169 ? -10.970 1.596 -13.970 1.00 80.00 169 ARG A O 1
ATOM 1315 N N . LYS A 1 170 ? -9.778 3.392 -14.606 1.00 80.69 170 LYS A N 1
ATOM 1316 C CA . LYS A 1 170 ? -9.816 4.058 -13.292 1.00 80.69 170 LYS A CA 1
ATOM 1317 C C . LYS A 1 170 ? -11.243 4.333 -12.840 1.00 80.69 170 LYS A C 1
ATOM 1319 O O . LYS A 1 170 ? -11.568 4.102 -11.679 1.00 80.69 170 LYS A O 1
ATOM 1324 N N . MET A 1 171 ? -12.102 4.800 -13.745 1.00 85.25 171 MET A N 1
ATOM 1325 C CA . MET A 1 171 ? -13.513 5.019 -13.438 1.00 85.25 171 MET A CA 1
ATOM 1326 C C . MET A 1 171 ? -14.201 3.714 -13.011 1.00 85.25 171 MET A C 1
ATOM 1328 O O . MET A 1 171 ? -14.944 3.723 -12.033 1.00 85.25 171 MET A O 1
ATOM 1332 N N . LEU A 1 172 ? -13.951 2.595 -13.699 1.00 84.75 172 LEU A N 1
ATOM 1333 C CA . LEU A 1 172 ? -14.538 1.299 -13.339 1.00 84.75 172 LEU A CA 1
ATOM 1334 C C . LEU A 1 172 ? -14.095 0.813 -11.955 1.00 84.75 172 LEU A C 1
ATOM 1336 O O . LEU A 1 172 ? -14.916 0.284 -11.210 1.00 84.75 172 LEU A O 1
ATOM 1340 N N . LEU A 1 173 ? -12.829 1.018 -11.583 1.00 83.38 173 LEU A N 1
ATOM 1341 C CA . LEU A 1 173 ? -12.331 0.653 -10.251 1.00 83.38 173 LEU A CA 1
ATOM 1342 C C . LEU A 1 173 ? -13.004 1.459 -9.136 1.00 83.38 173 LEU A C 1
ATOM 1344 O O . LEU A 1 173 ? -13.178 0.942 -8.037 1.00 83.38 173 LEU A O 1
ATOM 1348 N N . LYS A 1 174 ? -13.431 2.693 -9.424 1.00 81.88 174 LYS A N 1
ATOM 1349 C CA . LYS A 1 174 ? -14.104 3.578 -8.463 1.00 81.88 174 LYS A CA 1
ATOM 1350 C C . LYS A 1 174 ? -15.610 3.339 -8.311 1.00 81.88 174 LYS A C 1
ATOM 1352 O O . LYS A 1 174 ? -16.215 3.944 -7.435 1.00 81.88 174 LYS A O 1
ATOM 1357 N N . LYS A 1 175 ? -16.220 2.508 -9.162 1.00 77.00 175 LYS A N 1
ATOM 1358 C CA . LYS A 1 175 ? -17.665 2.208 -9.136 1.00 77.00 175 LYS A CA 1
ATOM 1359 C C . LYS A 1 175 ? -18.036 0.956 -8.327 1.00 77.00 175 LYS A C 1
ATOM 1361 O O . LYS A 1 175 ? -19.222 0.655 -8.243 1.00 77.00 175 LYS A O 1
ATOM 1366 N N . GLY A 1 176 ? -17.046 0.219 -7.821 1.00 57.84 176 GLY A N 1
ATOM 1367 C CA . GLY A 1 176 ? -17.233 -1.042 -7.093 1.00 57.84 176 GLY A CA 1
ATOM 1368 C C . GLY A 1 176 ? -17.084 -0.923 -5.588 1.00 57.84 176 GLY A C 1
ATOM 1369 O O . GLY A 1 176 ? -16.573 0.116 -5.121 1.00 57.84 176 GLY A O 1
#

pLDDT: mean 94.03, std 5.68, range [57.84, 98.75]

Sequence (176 aa):
SGYSFDELNEDDYVGVNLKTGKITEGTLKPTCEVSMHLGCYLIRKDISAVIHTHPPLVIGLISAGAKIKPMFPDFVALVGEVPVIDYVIPAGEKIRKAVTKVIKKYDAVLLKNHGLVTVGATLKEAFYRAEIIEEAARILIVSRIFGKPGFLNKREIKGIKNLEAEDYRKMLLKKG

Radius of gyration: 16.99 Å; chains: 1; bounding box: 39×31×43 Å

Foldseek 3Di:
DPDDPVVDDPLQDWDADLPPRDTDHHDDDDDLQVLQVSLLVVLDVLWDDKDWDALPLLQVQVLVVHAQAAQDLCCLLQFNHEEEDEADDGHDDPNNVRNSVPVNDGQKYHYHNGTIMGTHSDNQSRVVNRVVSSVSSVLCVVCVVVHHRDHDDPVRSVVSNPDPVSVVVSVVSNVD

Organism: NCBI:txid2014289